Protein AF-A0A1V4T1U6-F1 (afdb_monomer)

Sequence (125 aa):
MKNGVVAVLNLHDGHAGQVSLISGKSRVDIMMGQQLVVGANRSPNLADVTPTPEIAVRNIKSVQLGDRRIFTADFSIMSALMNHNTLKGLAKSTSAEHKRHLTQFLKNATVLSYVTAKHGSYKAK

Solvent-accessible surface area (backbone atoms only — not comparable to full-atom values): 7251 Å² total; per-residue (Å²): 124,71,83,77,34,48,77,47,74,34,68,73,66,97,48,92,58,70,46,62,52,76,58,92,94,45,74,48,68,43,48,67,44,22,33,40,34,38,33,45,72,83,66,90,52,66,75,87,52,46,94,58,49,71,40,16,32,36,80,74,45,75,49,77,57,88,85,31,44,33,35,38,26,39,42,39,64,66,36,34,42,76,62,35,67,69,44,41,49,42,74,69,43,84,50,69,67,48,44,50,51,50,52,53,35,51,54,52,47,53,51,50,49,64,77,48,58,84,73,64,77,67,46,60,110

Secondary structure (DSSP, 8-state):
--TT-EEEE----SSTT-EEEEETTEEEEE-TTEEEEEPPTT--SSGGG-S-TTS-EEEEEEEEETTEEEEEEEE-HHHHHHH-HHHHHHHT---HHHHHHHHHHHHHHHHHHHHTGGG---B--

Nearest PDB structures (foldseek):
  5v0q-assembly1_A  TM=3.431E-01  e=2.872E+00  synthetic construct
  5t8d-assembly1_A  TM=3.598E-01  e=7.205E+00  synthetic construct
  5t2n-assembly1_A  TM=3.197E-01  e=4.690E+00  synthetic construct

Foldseek 3Di:
DPPPKDKDAALDDPDFQPDWDDDPPDIDGAGHQKMKMWADAPDPDPCVRPPQLQWFWAPWDWDDDPRIIMIMTGTQPVSCCVRPPVNVCLVPDPDPVSVVVNVVSVVVNVVCCVVCVVVDDTDRD

Radius of gyration: 14.88 Å; Cα contacts (8 Å, |Δi|>4): 198; chains: 1; bounding box: 36×34×42 Å

Mean predicted aligned error: 6.11 Å

Structure (mmCIF, N/CA/C/O backbone):
data_AF-A0A1V4T1U6-F1
#
_entry.id   AF-A0A1V4T1U6-F1
#
loop_
_atom_site.group_PDB
_atom_site.id
_atom_site.type_symbol
_atom_site.label_atom_id
_atom_site.label_alt_id
_atom_site.label_comp_id
_atom_site.label_asym_id
_atom_site.label_entity_id
_atom_site.label_seq_id
_atom_site.pdbx_PDB_ins_code
_atom_site.Cartn_x
_atom_site.Cartn_y
_atom_site.Cartn_z
_atom_site.occupancy
_atom_site.B_iso_or_equiv
_atom_site.auth_seq_id
_atom_site.auth_comp_id
_atom_site.auth_asym_id
_atom_site.auth_atom_id
_atom_site.pdbx_PDB_model_num
ATOM 1 N N . MET A 1 1 ? -2.756 -16.169 3.666 1.00 45.38 1 MET A N 1
ATOM 2 C CA . MET A 1 1 ?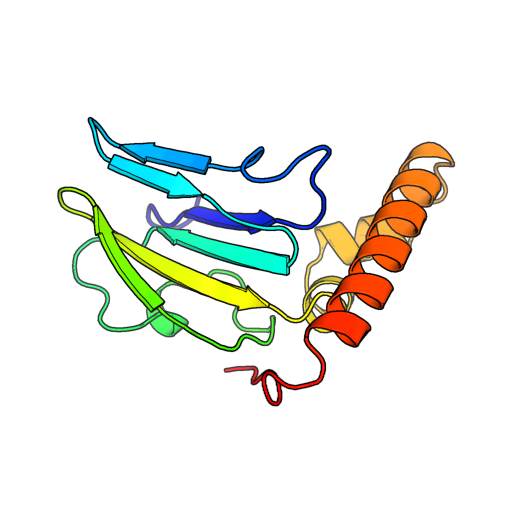 -3.295 -15.494 4.866 1.00 45.38 1 MET A CA 1
ATOM 3 C C . MET A 1 1 ? -2.561 -16.037 6.080 1.00 45.38 1 MET A C 1
ATOM 5 O O . MET A 1 1 ? -2.671 -17.226 6.338 1.00 45.38 1 MET A O 1
ATOM 9 N N . LYS A 1 2 ? -1.773 -15.222 6.787 1.00 41.06 2 LYS A N 1
ATOM 10 C CA . LYS A 1 2 ? -1.293 -15.573 8.132 1.00 41.06 2 LYS A CA 1
ATOM 11 C C . LYS A 1 2 ? -2.192 -14.822 9.122 1.00 41.06 2 LYS A C 1
ATOM 13 O O . LYS A 1 2 ? -2.359 -13.616 8.986 1.00 41.06 2 LYS A O 1
ATOM 18 N N . ASN A 1 3 ? -2.821 -15.537 10.052 1.00 58.53 3 ASN A N 1
ATOM 19 C CA . ASN A 1 3 ? -3.547 -14.987 11.210 1.00 58.53 3 ASN A CA 1
ATOM 20 C C . ASN A 1 3 ? -4.777 -14.093 10.926 1.00 58.53 3 ASN A C 1
ATOM 22 O O . ASN A 1 3 ? -5.098 -13.221 11.725 1.00 58.53 3 ASN A O 1
ATOM 26 N N . GLY A 1 4 ? -5.480 -14.286 9.802 1.00 64.06 4 GLY A N 1
ATOM 27 C CA . GLY A 1 4 ? -6.713 -13.533 9.501 1.00 64.06 4 GLY A CA 1
ATOM 28 C C . GLY A 1 4 ? -6.505 -12.051 9.155 1.00 64.06 4 GLY A C 1
ATOM 29 O O . GLY A 1 4 ? -7.484 -11.325 8.990 1.00 64.06 4 GLY A O 1
ATOM 30 N N . VAL A 1 5 ? -5.249 -11.620 9.008 1.00 75.25 5 VAL A N 1
ATOM 31 C CA . VAL A 1 5 ? -4.879 -10.275 8.563 1.00 75.25 5 VAL A CA 1
ATOM 32 C C . VAL A 1 5 ? -4.844 -10.238 7.037 1.00 75.25 5 VAL A C 1
ATOM 34 O O . VAL A 1 5 ? -4.248 -11.105 6.388 1.00 75.25 5 VAL A O 1
ATOM 37 N N . VAL A 1 6 ? -5.470 -9.210 6.465 1.00 84.94 6 VAL A N 1
ATOM 38 C CA . VAL A 1 6 ? -5.419 -8.906 5.030 1.00 84.94 6 VAL A CA 1
ATOM 39 C C . VAL A 1 6 ? -4.800 -7.529 4.854 1.00 84.94 6 VAL A C 1
ATOM 41 O O . VAL A 1 6 ? -5.284 -6.569 5.446 1.00 84.94 6 VAL A O 1
ATOM 44 N N . ALA A 1 7 ? -3.757 -7.432 4.032 1.00 87.94 7 ALA A N 1
ATOM 45 C CA . ALA A 1 7 ? -3.196 -6.159 3.600 1.00 87.94 7 ALA A CA 1
ATOM 46 C C . ALA A 1 7 ? -3.363 -6.000 2.091 1.00 87.94 7 ALA A C 1
ATOM 48 O O . ALA A 1 7 ? -3.080 -6.922 1.326 1.00 87.94 7 ALA A O 1
ATOM 49 N N . VAL A 1 8 ? -3.811 -4.821 1.683 1.00 90.62 8 VAL A N 1
ATOM 50 C CA . VAL A 1 8 ? -3.982 -4.420 0.291 1.00 90.62 8 VAL A CA 1
ATOM 51 C C . VAL A 1 8 ? -3.118 -3.191 0.071 1.00 90.62 8 VAL A C 1
ATOM 53 O O . VAL A 1 8 ? -3.278 -2.198 0.775 1.00 90.62 8 VAL A O 1
ATOM 56 N N . LEU A 1 9 ? -2.205 -3.255 -0.896 1.00 90.62 9 LEU A N 1
ATOM 57 C CA . LEU A 1 9 ? -1.438 -2.105 -1.365 1.00 90.62 9 LEU A CA 1
ATOM 58 C C . LEU A 1 9 ? -1.986 -1.704 -2.728 1.00 90.62 9 LEU A C 1
ATOM 60 O O . LEU A 1 9 ? -1.862 -2.472 -3.683 1.00 90.62 9 LEU A O 1
ATOM 64 N N . ASN A 1 10 ? -2.591 -0.522 -2.823 1.00 91.50 10 ASN A N 1
ATOM 65 C CA . ASN A 1 10 ? -3.094 -0.044 -4.098 1.00 91.50 10 ASN A CA 1
ATOM 66 C C . ASN A 1 10 ? -1.964 0.627 -4.894 1.00 91.50 10 ASN A C 1
ATOM 68 O O . ASN A 1 10 ? -1.527 1.735 -4.585 1.00 91.50 10 ASN A O 1
ATOM 72 N N . LEU A 1 11 ? -1.463 -0.074 -5.909 1.00 87.75 11 LEU A N 1
ATOM 73 C CA . LEU A 1 11 ? -0.350 0.374 -6.750 1.00 87.75 11 LEU A CA 1
ATOM 74 C C . LEU A 1 11 ? -0.829 1.092 -8.019 1.00 87.75 11 LEU A C 1
ATOM 76 O O . LEU A 1 11 ? -0.069 1.858 -8.608 1.00 87.75 11 LEU A O 1
ATOM 80 N N . HIS A 1 12 ? -2.057 0.832 -8.464 1.00 84.56 12 HIS A N 1
ATOM 81 C CA . HIS A 1 12 ? -2.580 1.346 -9.721 1.00 84.56 12 HIS A CA 1
ATOM 82 C C . HIS A 1 12 ? -4.106 1.272 -9.747 1.00 84.56 12 HIS A C 1
ATOM 84 O O . HIS A 1 12 ? -4.671 0.219 -9.468 1.00 84.56 12 HIS A O 1
ATOM 90 N N . ASP A 1 13 ? -4.717 2.365 -10.200 1.00 85.00 13 ASP A N 1
ATOM 91 C CA . ASP A 1 13 ? -6.143 2.476 -10.481 1.00 85.00 13 ASP A CA 1
ATOM 92 C C . ASP A 1 13 ? -6.362 2.910 -11.940 1.00 85.00 13 ASP A C 1
ATOM 94 O O . ASP A 1 13 ? -5.608 3.724 -12.481 1.00 85.00 13 ASP A O 1
ATOM 98 N N . GLY A 1 14 ? -7.440 2.423 -12.549 1.00 82.38 14 GLY A N 1
ATOM 99 C CA . GLY A 1 14 ? -8.039 2.959 -13.770 1.00 82.38 14 GLY A CA 1
ATOM 100 C C . GLY A 1 14 ? -8.984 4.139 -13.508 1.00 82.38 14 GLY A C 1
ATOM 101 O O . GLY A 1 14 ? -9.177 4.963 -14.397 1.00 82.38 14 GLY A O 1
ATOM 102 N N . HIS A 1 15 ? -9.547 4.253 -12.298 1.00 82.81 15 HIS A N 1
ATOM 103 C CA . HIS A 1 15 ? -10.321 5.414 -11.838 1.00 82.81 15 HIS A CA 1
ATOM 104 C C . HIS A 1 15 ? -10.324 5.519 -10.303 1.00 82.81 15 HIS A C 1
ATOM 106 O O . HIS A 1 15 ? -10.085 4.539 -9.600 1.00 82.81 15 HIS A O 1
ATOM 112 N N . ALA A 1 16 ? -10.638 6.700 -9.761 1.00 79.06 16 ALA A N 1
ATOM 113 C CA . ALA A 1 16 ? -10.729 6.896 -8.312 1.00 79.06 16 ALA A CA 1
ATOM 114 C C . ALA A 1 16 ? -11.763 5.946 -7.674 1.00 79.06 16 ALA A C 1
ATOM 116 O O . ALA A 1 16 ? -12.842 5.730 -8.232 1.00 79.06 16 ALA A O 1
ATOM 117 N N . GLY A 1 17 ? -11.422 5.372 -6.515 1.00 81.69 17 GLY A N 1
ATOM 118 C CA . GLY A 1 17 ? -12.294 4.447 -5.782 1.00 81.69 17 GLY A CA 1
ATOM 119 C C . GLY A 1 17 ? -12.512 3.092 -6.465 1.00 81.69 17 GLY A C 1
ATOM 120 O O . GLY A 1 17 ? -13.482 2.407 -6.142 1.00 81.69 17 GLY A O 1
ATOM 121 N N . GLN A 1 18 ? -11.652 2.705 -7.417 1.00 88.75 18 GLN A N 1
ATOM 122 C CA . GLN A 1 18 ? -11.714 1.385 -8.051 1.00 88.75 18 GLN A CA 1
ATOM 123 C C . GLN A 1 18 ? -11.432 0.257 -7.053 1.00 88.75 18 GLN A C 1
ATOM 125 O O . GLN A 1 18 ? -12.050 -0.806 -7.127 1.00 88.75 18 GLN A O 1
ATOM 130 N N . VAL A 1 19 ? -10.525 0.491 -6.103 1.00 91.56 19 VAL A N 1
ATOM 131 C CA . VAL A 1 19 ? -10.270 -0.431 -4.998 1.00 91.56 19 VAL A CA 1
ATOM 132 C C . VAL A 1 19 ? -11.011 0.056 -3.756 1.00 91.56 19 VAL A C 1
ATOM 134 O O . VAL A 1 19 ? -10.725 1.126 -3.217 1.00 91.56 19 VAL A O 1
ATOM 137 N N . SER A 1 20 ? -11.934 -0.769 -3.266 1.00 91.69 20 SER A N 1
ATOM 138 C CA . SER A 1 20 ? -12.721 -0.482 -2.067 1.00 91.69 20 SER A CA 1
ATOM 139 C C . SER A 1 20 ? -12.870 -1.728 -1.209 1.00 91.69 20 SER A C 1
ATOM 141 O O . SER A 1 20 ? -13.066 -2.832 -1.715 1.00 91.69 20 SER A O 1
ATOM 143 N N . LEU A 1 21 ? -12.845 -1.540 0.106 1.00 88.94 21 LEU A N 1
ATOM 144 C CA . LEU A 1 21 ? -13.283 -2.548 1.058 1.00 88.94 21 LEU A CA 1
ATOM 145 C C . LEU A 1 21 ? -14.720 -2.247 1.478 1.00 88.94 21 LEU A C 1
ATOM 147 O O . LEU A 1 21 ? -15.025 -1.139 1.920 1.00 88.94 21 LEU A O 1
ATOM 151 N N . ILE A 1 22 ? -15.590 -3.246 1.361 1.00 88.81 22 ILE A N 1
ATOM 152 C CA . ILE A 1 22 ? -17.001 -3.152 1.735 1.00 88.81 22 ILE A CA 1
ATOM 153 C C . ILE A 1 22 ? -17.274 -4.168 2.846 1.00 88.81 22 ILE A C 1
ATOM 155 O O . ILE A 1 22 ? -16.920 -5.339 2.719 1.00 88.81 22 ILE A O 1
ATOM 159 N N . SER A 1 23 ? -17.908 -3.721 3.930 1.00 84.31 23 SER A N 1
ATOM 160 C CA . SER A 1 23 ? -18.433 -4.589 4.988 1.00 84.31 23 SER A CA 1
ATOM 161 C C . SER A 1 23 ? -19.808 -4.086 5.412 1.00 84.31 23 SER A C 1
ATOM 163 O O . SER A 1 23 ? -19.946 -2.985 5.952 1.00 84.31 23 SER A O 1
ATOM 165 N N . GLY A 1 24 ? -20.847 -4.872 5.124 1.00 85.19 24 GLY A N 1
ATOM 166 C CA . GLY A 1 24 ? -22.234 -4.455 5.323 1.00 85.19 24 GLY A CA 1
ATOM 167 C C . GLY A 1 24 ? -22.552 -3.162 4.563 1.00 85.19 24 GLY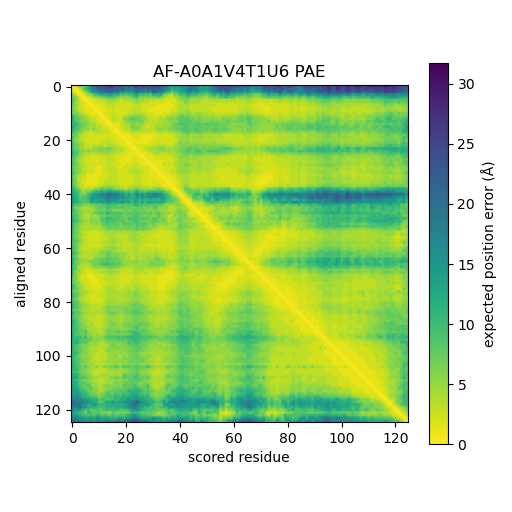 A C 1
ATOM 168 O O . GLY A 1 24 ? -22.423 -3.108 3.344 1.00 85.19 24 GLY A O 1
ATOM 169 N N . LYS A 1 25 ? -22.961 -2.116 5.293 1.00 85.31 25 LYS A N 1
ATOM 170 C CA . LYS A 1 25 ? -23.284 -0.785 4.738 1.00 85.31 25 LYS A CA 1
ATOM 171 C C . LYS A 1 25 ? -22.089 0.172 4.689 1.00 85.31 25 LYS A C 1
ATOM 173 O O . LYS A 1 25 ? -22.241 1.314 4.265 1.00 85.31 25 LYS A O 1
ATOM 178 N N . SER A 1 26 ? -20.921 -0.257 5.154 1.00 84.25 26 SER A N 1
ATOM 179 C CA . SER A 1 26 ? -19.745 0.598 5.253 1.00 84.25 26 SER A CA 1
ATOM 180 C C . SER A 1 26 ? -18.769 0.318 4.114 1.00 84.25 26 SER A C 1
ATOM 182 O O . SER A 1 26 ? -18.511 -0.836 3.767 1.00 84.25 26 SER A O 1
ATOM 184 N N . ARG A 1 27 ? -18.210 1.391 3.552 1.00 88.38 27 ARG A N 1
ATOM 185 C CA . ARG A 1 27 ? -17.265 1.366 2.434 1.00 88.38 27 ARG A CA 1
ATOM 186 C C . ARG A 1 27 ? -16.041 2.204 2.782 1.00 88.38 27 ARG A C 1
ATOM 188 O O . ARG A 1 27 ? -16.182 3.319 3.277 1.00 88.38 27 ARG A O 1
ATOM 195 N N . VAL A 1 28 ? -14.859 1.665 2.511 1.00 89.50 28 VAL A N 1
ATOM 196 C CA . VAL A 1 28 ? -13.583 2.376 2.615 1.00 89.50 28 VAL A CA 1
ATOM 197 C C . VAL A 1 28 ? -12.894 2.286 1.264 1.00 89.50 28 VAL A C 1
ATOM 199 O O . VAL A 1 28 ? -12.506 1.199 0.838 1.00 89.50 28 VAL A O 1
ATOM 202 N N . ASP A 1 29 ? -12.761 3.424 0.593 1.00 91.38 29 ASP A N 1
ATOM 203 C CA . ASP A 1 29 ? -12.022 3.516 -0.662 1.00 91.38 29 ASP A CA 1
ATOM 204 C C . ASP A 1 29 ? -10.524 3.616 -0.382 1.00 91.38 29 ASP A C 1
ATOM 206 O O . ASP A 1 29 ? -10.095 4.301 0.549 1.00 91.38 29 ASP A O 1
ATOM 210 N N . ILE A 1 30 ? -9.733 2.918 -1.190 1.00 91.00 30 ILE A N 1
ATOM 211 C CA . ILE A 1 30 ? -8.276 2.909 -1.107 1.00 91.00 30 ILE A CA 1
ATOM 212 C C . ILE A 1 30 ? -7.767 3.581 -2.370 1.00 91.00 30 ILE A C 1
ATOM 214 O O . ILE A 1 30 ? -7.900 3.027 -3.459 1.00 91.00 30 ILE A O 1
ATOM 218 N N . MET A 1 31 ? -7.173 4.761 -2.236 1.00 89.56 31 MET A N 1
ATOM 219 C CA . MET A 1 31 ? -6.599 5.452 -3.387 1.00 89.56 31 MET A CA 1
ATOM 220 C C . MET A 1 31 ? -5.238 4.858 -3.747 1.00 89.56 31 MET A C 1
ATOM 222 O O . MET A 1 31 ? -4.544 4.287 -2.903 1.00 89.56 31 MET A O 1
ATOM 226 N N . MET A 1 32 ? -4.822 5.031 -4.996 1.00 89.00 32 MET A N 1
ATOM 227 C CA . MET A 1 32 ? -3.463 4.718 -5.422 1.00 89.00 32 MET A CA 1
ATOM 228 C C . MET A 1 32 ? -2.400 5.323 -4.483 1.00 89.00 32 MET A C 1
ATOM 230 O O . MET A 1 32 ? -2.449 6.500 -4.125 1.00 89.00 32 MET A O 1
ATOM 234 N N . GLY A 1 33 ? -1.418 4.506 -4.098 1.00 88.88 33 GLY A N 1
ATOM 235 C CA . GLY A 1 33 ? -0.382 4.850 -3.120 1.00 88.88 33 GLY A CA 1
ATOM 236 C C . GLY A 1 33 ? -0.831 4.749 -1.663 1.00 88.88 33 GLY A C 1
ATOM 237 O O . GLY A 1 33 ? -0.058 5.076 -0.761 1.00 88.88 33 GLY A O 1
ATOM 238 N N . GLN A 1 34 ? -2.049 4.266 -1.415 1.00 91.69 34 GLN A N 1
ATOM 239 C CA . GLN A 1 34 ? -2.530 3.929 -0.083 1.00 91.69 34 GLN A CA 1
ATOM 240 C C . GLN A 1 34 ? -2.548 2.423 0.137 1.00 91.69 34 GLN A C 1
ATOM 242 O O . GLN A 1 34 ? -2.731 1.617 -0.778 1.00 91.69 34 GLN A O 1
ATOM 247 N N . GLN A 1 35 ? -2.349 2.049 1.391 1.00 92.19 35 GLN A N 1
ATOM 248 C CA . GLN A 1 35 ? -2.540 0.697 1.867 1.00 92.19 35 GLN A CA 1
ATOM 249 C C . GLN A 1 35 ? -3.728 0.634 2.814 1.00 92.19 35 GLN A C 1
ATOM 251 O O . GLN A 1 35 ? -4.021 1.594 3.532 1.00 92.19 35 GLN A O 1
ATOM 256 N N . LEU A 1 36 ? -4.357 -0.533 2.849 1.00 92.56 36 LEU A N 1
ATOM 257 C CA . LEU A 1 36 ? -5.356 -0.905 3.831 1.00 92.56 36 LEU A CA 1
ATOM 258 C C . LEU A 1 36 ? -4.925 -2.200 4.505 1.00 92.56 36 LEU A C 1
ATOM 260 O O . LEU A 1 36 ? -4.592 -3.169 3.827 1.00 92.56 36 LEU A O 1
ATOM 264 N N . VAL A 1 37 ? -4.974 -2.228 5.831 1.00 91.00 37 VAL A N 1
ATOM 265 C CA . VAL A 1 37 ? -4.721 -3.425 6.630 1.00 91.00 37 VAL A CA 1
ATOM 266 C C . VAL A 1 37 ? -5.938 -3.703 7.498 1.00 91.00 37 VAL A C 1
ATOM 268 O O . VAL A 1 37 ? -6.339 -2.878 8.319 1.00 91.00 37 VAL A O 1
ATOM 271 N N . VAL A 1 38 ? -6.526 -4.880 7.314 1.00 87.81 38 VAL A N 1
ATOM 272 C CA . VAL A 1 38 ? -7.570 -5.424 8.181 1.00 87.81 38 VAL A CA 1
ATOM 273 C C . VAL A 1 38 ? -6.874 -6.191 9.295 1.00 87.81 38 VAL A C 1
ATOM 275 O O . VAL A 1 38 ? -6.317 -7.264 9.054 1.00 87.81 38 VAL A O 1
ATOM 278 N N . GLY A 1 39 ? -6.868 -5.621 10.500 1.00 76.69 39 GLY A N 1
ATOM 279 C CA . GLY A 1 39 ? -6.277 -6.256 11.672 1.00 76.69 39 GLY A CA 1
ATOM 280 C C . GLY A 1 39 ? -7.150 -7.381 12.228 1.00 76.69 39 GLY A C 1
ATOM 281 O O . GLY A 1 39 ? -8.368 -7.410 12.021 1.00 76.69 39 GLY A O 1
ATOM 282 N N . ALA A 1 40 ? -6.526 -8.289 12.981 1.00 69.62 40 ALA A N 1
ATOM 283 C CA . ALA A 1 40 ? -7.260 -9.160 13.888 1.00 69.62 40 ALA A CA 1
ATOM 284 C C . ALA A 1 40 ? -7.875 -8.321 15.024 1.00 69.62 40 ALA A C 1
ATOM 286 O O . ALA A 1 40 ? -7.441 -7.201 15.312 1.00 69.62 40 ALA A O 1
ATOM 287 N N . ASN A 1 41 ? -8.929 -8.845 15.645 1.00 65.25 41 ASN A N 1
ATOM 288 C CA . ASN A 1 41 ? -9.695 -8.114 16.647 1.00 65.25 41 ASN A CA 1
ATOM 289 C C . ASN A 1 41 ? -8.774 -7.628 17.795 1.00 65.25 41 ASN A C 1
ATOM 291 O O . ASN A 1 41 ? -7.996 -8.416 18.326 1.00 65.25 41 ASN A O 1
ATOM 295 N N . ARG A 1 42 ? -8.876 -6.343 18.180 1.00 66.19 42 ARG A N 1
ATOM 296 C CA . ARG A 1 42 ? -8.120 -5.662 19.267 1.00 66.19 42 ARG A CA 1
ATOM 297 C C . ARG A 1 42 ? -6.651 -5.257 19.036 1.00 66.19 42 ARG A C 1
ATOM 299 O O . ARG A 1 42 ? -6.016 -4.822 19.994 1.00 66.19 42 ARG A O 1
ATOM 306 N N . SER A 1 43 ? -6.097 -5.300 17.824 1.00 67.94 43 SER A N 1
ATOM 307 C CA . SER A 1 43 ? -4.733 -4.772 17.617 1.00 67.94 43 SER A CA 1
ATOM 308 C C . SER A 1 43 ? -4.654 -3.251 17.868 1.00 67.94 43 SER A C 1
ATOM 310 O O . SER A 1 43 ? -5.429 -2.490 17.271 1.00 67.94 43 SER A O 1
ATOM 312 N N . PRO A 1 44 ? -3.743 -2.774 18.742 1.00 68.00 44 PRO A N 1
ATOM 313 C CA . PRO A 1 44 ? -3.712 -1.372 19.145 1.00 68.00 44 PRO A CA 1
ATOM 314 C C . PRO A 1 44 ? -3.105 -0.463 18.072 1.00 68.00 44 PRO A C 1
ATOM 316 O O . PRO A 1 44 ? -3.473 0.711 18.003 1.00 68.00 44 PRO A O 1
ATOM 319 N N . ASN A 1 45 ? -2.214 -0.976 17.216 1.00 77.31 45 ASN A N 1
ATOM 320 C CA . ASN A 1 45 ? -1.542 -0.168 16.205 1.00 77.31 45 ASN A CA 1
ATOM 321 C C . ASN A 1 45 ? -1.261 -0.943 14.893 1.00 77.31 45 ASN A C 1
ATOM 323 O O . ASN A 1 45 ? -1.321 -2.168 14.849 1.00 77.31 45 ASN A O 1
ATOM 327 N N . LEU A 1 46 ? -0.929 -0.210 13.820 1.00 78.75 46 LEU A N 1
ATOM 328 C CA . LEU A 1 46 ? -0.649 -0.775 12.491 1.00 78.75 46 LEU A CA 1
ATOM 329 C C . LEU A 1 46 ? 0.637 -1.633 12.421 1.00 78.75 46 LEU A C 1
ATOM 331 O O . LEU A 1 46 ? 0.689 -2.517 11.574 1.00 78.75 46 LEU A O 1
ATOM 335 N N . ALA A 1 47 ? 1.657 -1.420 13.278 1.00 79.12 47 ALA A N 1
ATOM 336 C CA . ALA A 1 47 ? 2.857 -2.296 13.272 1.00 79.12 47 ALA A CA 1
ATOM 337 C C . ALA A 1 47 ? 2.462 -3.731 13.528 1.00 79.12 47 ALA A C 1
ATOM 339 O O . ALA A 1 47 ? 2.932 -4.629 12.845 1.00 79.12 47 ALA A O 1
ATOM 340 N N . ASP A 1 48 ? 1.624 -3.915 14.543 1.00 75.19 48 ASP A N 1
ATOM 341 C CA . ASP A 1 48 ? 1.369 -5.228 15.117 1.00 75.19 48 ASP A CA 1
ATOM 342 C C . ASP A 1 48 ? 0.633 -6.136 14.123 1.00 75.19 48 ASP A C 1
ATOM 344 O O . ASP A 1 48 ? 0.580 -7.350 14.296 1.00 75.19 48 ASP A O 1
ATOM 348 N N . VAL A 1 49 ? 0.052 -5.536 13.080 1.00 76.62 49 VAL A N 1
ATOM 349 C CA . VAL A 1 49 ? -0.741 -6.215 12.057 1.00 76.62 49 VAL A CA 1
ATOM 350 C C . VAL A 1 49 ? -0.174 -6.068 10.654 1.00 76.62 49 VAL A C 1
ATOM 352 O O . VAL A 1 49 ? -0.721 -6.680 9.745 1.00 76.62 49 VAL A O 1
ATOM 355 N N . THR A 1 50 ? 0.878 -5.278 10.421 1.00 79.44 50 THR A N 1
ATOM 356 C CA . THR A 1 50 ? 1.376 -5.099 9.052 1.00 79.44 50 THR A CA 1
ATOM 357 C C . THR A 1 50 ? 2.151 -6.345 8.609 1.00 79.44 50 THR A C 1
ATOM 359 O O . THR A 1 50 ? 3.148 -6.710 9.233 1.00 79.44 50 THR A O 1
ATOM 362 N N . PRO A 1 51 ? 1.741 -7.032 7.528 1.00 75.75 51 PRO A N 1
ATOM 363 C CA . PRO A 1 51 ? 2.485 -8.187 7.030 1.00 75.75 51 PRO A CA 1
ATOM 364 C C . PRO A 1 51 ? 3.780 -7.781 6.308 1.00 75.75 51 PRO A C 1
ATOM 366 O O . PRO A 1 51 ? 4.579 -8.646 5.957 1.00 75.75 51 PRO A O 1
ATOM 369 N N . THR A 1 52 ? 3.985 -6.482 6.065 1.00 79.06 52 THR A N 1
ATOM 370 C CA . THR A 1 52 ? 5.116 -5.922 5.314 1.00 79.06 52 THR A CA 1
ATOM 371 C C . THR A 1 52 ? 5.721 -4.721 6.062 1.00 79.06 52 THR A C 1
ATOM 373 O O . THR A 1 52 ? 5.557 -3.585 5.610 1.00 79.06 52 THR A O 1
ATOM 376 N N . PRO A 1 53 ? 6.392 -4.936 7.211 1.00 82.62 53 PRO A N 1
ATOM 377 C CA . PRO A 1 53 ? 6.918 -3.850 8.055 1.00 82.62 53 PRO A CA 1
ATOM 378 C C . PRO A 1 53 ? 7.991 -3.001 7.359 1.00 82.62 53 PRO A C 1
ATOM 380 O O . PRO A 1 53 ? 8.070 -1.796 7.571 1.00 82.62 53 PRO A O 1
ATOM 383 N N . GLU A 1 54 ? 8.723 -3.610 6.427 1.00 86.56 54 GLU A N 1
ATOM 384 C CA . GLU A 1 54 ? 9.759 -2.986 5.594 1.00 86.56 54 GLU A CA 1
ATOM 385 C C . GLU A 1 54 ? 9.221 -1.897 4.637 1.00 86.56 54 GLU A C 1
ATOM 387 O O . GLU A 1 54 ? 9.985 -1.164 4.003 1.00 86.56 54 GLU A O 1
ATOM 392 N N . ILE A 1 55 ? 7.898 -1.801 4.456 1.00 89.06 55 ILE A N 1
ATOM 393 C CA . ILE A 1 55 ? 7.287 -0.791 3.589 1.00 89.06 55 ILE A CA 1
ATOM 394 C C . ILE A 1 55 ? 7.008 0.460 4.415 1.00 89.06 55 ILE A C 1
ATOM 396 O O . ILE A 1 55 ? 6.088 0.498 5.226 1.00 89.06 55 ILE A O 1
ATOM 400 N N . ALA A 1 56 ? 7.787 1.512 4.162 1.00 89.75 56 ALA A N 1
ATOM 401 C CA . ALA A 1 56 ? 7.595 2.815 4.793 1.00 89.75 56 ALA A CA 1
ATOM 402 C C . ALA A 1 56 ? 6.194 3.411 4.551 1.00 89.75 56 ALA A C 1
ATOM 404 O O . ALA A 1 56 ? 5.697 3.402 3.423 1.00 89.75 56 ALA A O 1
ATOM 405 N N . VAL A 1 57 ? 5.601 3.991 5.599 1.00 91.75 57 VAL A N 1
ATOM 406 C CA . VAL A 1 57 ? 4.247 4.566 5.600 1.00 91.75 57 VAL A CA 1
ATOM 407 C C . VAL A 1 57 ? 4.192 5.966 6.213 1.00 91.75 57 VAL A C 1
ATOM 409 O O . VAL A 1 57 ? 5.110 6.393 6.913 1.00 91.75 57 VAL A O 1
ATOM 412 N N . ARG A 1 58 ? 3.099 6.692 5.965 1.00 90.44 58 ARG A N 1
ATOM 413 C CA . ARG A 1 58 ? 2.726 7.944 6.651 1.00 90.44 58 ARG A CA 1
ATOM 414 C C . ARG A 1 58 ? 1.203 8.088 6.713 1.00 90.44 58 ARG A C 1
ATOM 416 O O . ARG A 1 58 ? 0.480 7.283 6.135 1.00 90.44 58 ARG A O 1
ATOM 423 N N . ASN A 1 59 ? 0.719 9.126 7.397 1.00 90.25 59 ASN A N 1
ATOM 424 C CA . ASN A 1 59 ? -0.711 9.458 7.469 1.00 90.25 59 ASN A CA 1
ATOM 425 C C . ASN A 1 59 ? -1.592 8.277 7.915 1.00 90.25 59 ASN A C 1
ATOM 427 O O . ASN A 1 59 ? -2.661 8.041 7.353 1.00 90.25 59 ASN A O 1
ATOM 431 N N . ILE A 1 60 ? -1.129 7.524 8.918 1.00 90.81 60 ILE A N 1
ATOM 432 C CA . ILE A 1 60 ? -1.857 6.369 9.446 1.00 90.81 60 ILE A CA 1
ATOM 433 C C . ILE A 1 60 ? -3.174 6.848 10.059 1.00 90.81 60 ILE A C 1
ATOM 435 O O . ILE A 1 60 ? -3.192 7.692 10.954 1.00 90.81 60 ILE A O 1
ATOM 439 N N . LYS A 1 61 ? -4.273 6.263 9.600 1.00 89.81 61 LYS A N 1
ATOM 440 C CA . LYS A 1 61 ? -5.620 6.436 10.140 1.00 89.81 61 LYS A CA 1
ATOM 441 C C . LYS A 1 61 ? -6.172 5.070 10.511 1.00 89.81 61 LYS A C 1
ATOM 443 O O . LYS A 1 61 ? -5.762 4.055 9.949 1.00 89.81 61 LYS A O 1
ATOM 448 N N . SER A 1 62 ? -7.114 5.041 11.445 1.00 88.94 62 SER A N 1
ATOM 449 C CA . SER A 1 62 ? -7.840 3.818 11.768 1.00 88.94 62 SER A CA 1
ATOM 450 C C . SER A 1 62 ? -9.329 4.075 11.863 1.00 88.94 62 SER A C 1
ATOM 452 O O . SER A 1 62 ? -9.729 5.081 12.445 1.00 88.94 62 SER A O 1
ATOM 454 N N . VAL A 1 63 ? -10.123 3.140 11.358 1.00 85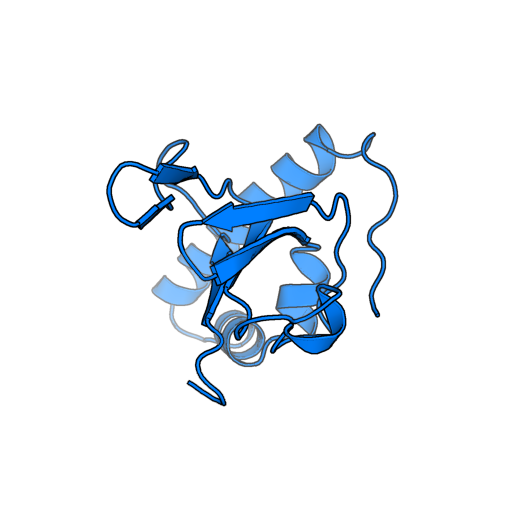.69 63 VAL A N 1
ATOM 455 C CA . VAL A 1 63 ? -11.584 3.160 11.444 1.00 85.69 63 VAL A CA 1
ATOM 456 C C . VAL A 1 63 ? -12.059 1.791 11.921 1.00 85.69 63 VAL A C 1
ATOM 458 O O . VAL A 1 63 ? -11.486 0.762 11.560 1.00 85.69 63 VAL A O 1
ATOM 461 N N . GLN A 1 64 ? -13.092 1.781 12.759 1.00 83.56 64 GLN A N 1
ATOM 462 C CA . GLN A 1 64 ? -13.780 0.556 13.149 1.00 83.56 64 GLN A CA 1
ATOM 463 C C . GLN A 1 64 ? -14.819 0.200 12.076 1.00 83.56 64 GLN A C 1
ATOM 465 O O . GLN A 1 64 ? -15.642 1.039 11.716 1.00 83.56 64 GLN A O 1
ATOM 470 N N . LEU A 1 65 ? -14.789 -1.034 11.571 1.00 80.06 65 LEU A N 1
ATOM 471 C CA . LEU A 1 65 ? -15.711 -1.545 10.556 1.00 80.06 65 LEU A CA 1
ATOM 472 C C . LEU A 1 65 ? -16.329 -2.857 11.049 1.00 80.06 65 LEU A C 1
ATOM 474 O O . LEU A 1 65 ? -15.717 -3.922 10.959 1.00 80.06 65 LEU A O 1
ATOM 478 N N . GLY A 1 66 ? -17.533 -2.771 11.617 1.00 79.75 66 GLY A N 1
ATOM 479 C CA . GLY A 1 66 ? -18.132 -3.892 12.344 1.00 79.75 66 GLY A CA 1
ATOM 480 C C . GLY A 1 66 ? -17.293 -4.263 13.570 1.00 79.75 66 GLY A C 1
ATOM 481 O O . GLY A 1 66 ? -16.957 -3.406 14.387 1.00 79.75 66 GLY A O 1
ATOM 482 N N . ASP A 1 67 ? -16.915 -5.533 13.682 1.00 79.31 67 ASP A N 1
ATOM 483 C CA . ASP A 1 67 ? -16.069 -6.063 14.753 1.00 79.31 67 ASP A CA 1
ATOM 484 C C . ASP A 1 67 ? -14.563 -5.941 14.466 1.00 79.31 67 ASP A C 1
ATOM 486 O O . ASP A 1 67 ? -13.757 -6.326 15.306 1.00 79.31 67 ASP A O 1
ATOM 490 N N . ARG A 1 68 ? -14.148 -5.389 13.317 1.00 79.50 68 ARG A N 1
ATOM 491 C CA . ARG A 1 68 ? -12.730 -5.289 12.940 1.00 79.50 68 ARG A CA 1
ATOM 492 C C . ARG A 1 68 ? -12.219 -3.861 12.921 1.00 79.50 68 ARG A C 1
ATOM 494 O O . ARG A 1 68 ? -12.900 -2.937 12.478 1.00 79.50 68 ARG A O 1
ATOM 501 N N . ARG A 1 69 ? -10.958 -3.702 13.321 1.00 85.12 69 ARG A N 1
ATOM 502 C CA . ARG A 1 69 ? -10.223 -2.451 13.153 1.00 85.12 69 ARG A CA 1
ATOM 503 C C . ARG A 1 69 ? -9.474 -2.465 11.830 1.00 85.12 69 ARG A C 1
ATOM 505 O O . ARG A 1 69 ? -8.737 -3.404 11.524 1.00 85.12 69 ARG A O 1
ATOM 512 N N . ILE A 1 70 ? -9.660 -1.404 11.063 1.00 89.25 70 ILE A N 1
ATOM 513 C CA . ILE A 1 70 ? -9.012 -1.200 9.776 1.00 89.25 70 ILE A CA 1
ATOM 514 C C . ILE A 1 70 ? -8.039 -0.051 9.916 1.00 89.25 70 ILE A C 1
ATOM 516 O O . ILE A 1 70 ? -8.373 0.985 10.490 1.00 89.25 70 ILE A O 1
ATOM 520 N N . PHE A 1 71 ? -6.851 -0.230 9.359 1.00 91.50 71 PHE A N 1
ATOM 521 C CA . PHE A 1 71 ? -5.850 0.812 9.246 1.00 91.50 71 PHE A CA 1
ATOM 522 C C . PHE A 1 71 ? -5.672 1.187 7.783 1.00 91.50 71 PHE A C 1
ATOM 524 O O . PHE A 1 71 ? -5.554 0.314 6.928 1.00 91.50 71 PHE 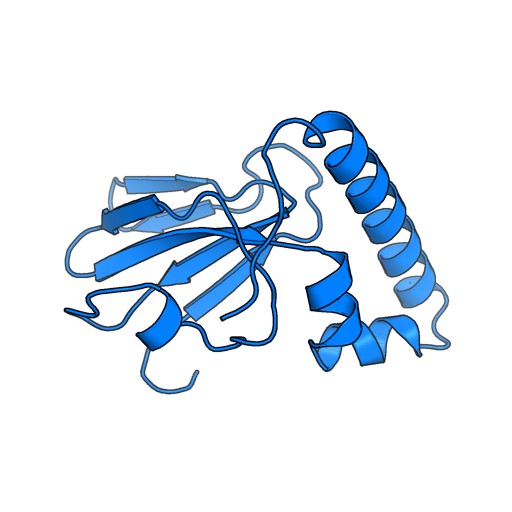A O 1
ATOM 531 N N . THR A 1 72 ? -5.624 2.483 7.507 1.00 92.44 72 THR A N 1
ATOM 532 C CA . THR A 1 72 ? -5.266 3.020 6.193 1.00 92.44 72 THR A CA 1
ATOM 533 C C . THR A 1 72 ? -4.052 3.916 6.343 1.00 92.44 72 THR A C 1
ATOM 535 O O . THR A 1 72 ? -3.971 4.671 7.311 1.00 92.44 72 THR A O 1
ATOM 538 N N . ALA A 1 73 ? -3.124 3.867 5.400 1.00 92.19 73 ALA A N 1
ATOM 539 C CA . ALA A 1 73 ? -1.952 4.732 5.404 1.00 92.19 73 ALA A CA 1
ATOM 540 C C . ALA A 1 73 ? -1.491 4.998 3.974 1.00 92.19 73 ALA A C 1
ATOM 542 O O . ALA A 1 73 ? -1.697 4.161 3.098 1.00 92.19 73 ALA A O 1
ATOM 543 N N . ASP A 1 74 ? -0.814 6.118 3.747 1.00 91.44 74 ASP A N 1
ATOM 544 C CA . ASP A 1 74 ? -0.050 6.289 2.514 1.00 91.44 74 ASP A CA 1
ATOM 545 C C . ASP A 1 74 ? 1.230 5.453 2.640 1.00 91.44 74 ASP A C 1
ATOM 547 O O . ASP A 1 74 ? 1.854 5.445 3.706 1.00 91.44 74 ASP A O 1
ATOM 551 N N . PHE A 1 75 ? 1.655 4.775 1.576 1.00 90.50 75 PHE A N 1
ATOM 552 C CA . PHE A 1 75 ? 2.900 4.006 1.573 1.00 90.50 75 PHE A CA 1
ATOM 553 C C . PHE A 1 75 ? 3.885 4.516 0.525 1.00 90.50 75 PHE A C 1
ATOM 555 O O . PHE A 1 75 ? 3.510 5.031 -0.528 1.00 90.50 75 PHE A O 1
ATOM 562 N N . SER A 1 76 ? 5.174 4.354 0.810 1.00 88.62 76 SER A N 1
ATOM 563 C CA . SER A 1 76 ? 6.216 4.645 -0.163 1.00 88.62 76 SER A CA 1
ATOM 564 C C . SER A 1 76 ? 6.232 3.548 -1.216 1.00 88.62 76 SER A C 1
ATOM 566 O O . SER A 1 76 ? 6.601 2.401 -0.971 1.00 88.62 76 SER A O 1
ATOM 568 N N . ILE A 1 77 ? 5.852 3.923 -2.429 1.00 86.62 77 ILE A N 1
ATOM 569 C CA . ILE A 1 77 ? 5.882 3.018 -3.571 1.00 86.62 77 ILE A CA 1
ATOM 570 C C . ILE A 1 77 ? 7.309 2.505 -3.833 1.00 86.62 77 ILE A C 1
ATOM 572 O O . ILE A 1 77 ? 7.504 1.341 -4.188 1.00 86.62 77 ILE A O 1
ATOM 576 N N . MET A 1 78 ? 8.317 3.348 -3.595 1.00 85.31 78 MET A N 1
ATOM 577 C CA . MET A 1 78 ? 9.714 2.965 -3.777 1.00 85.31 78 MET A CA 1
ATOM 578 C C . MET A 1 78 ? 10.171 1.938 -2.734 1.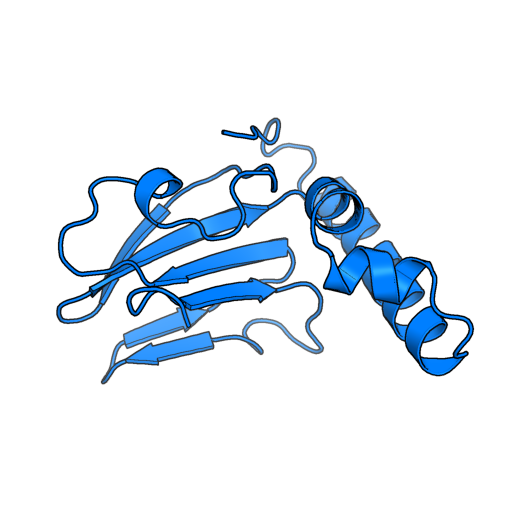00 85.31 78 MET A C 1
ATOM 580 O O . MET A 1 78 ? 10.822 0.960 -3.096 1.00 85.31 78 MET A O 1
ATOM 584 N N . SER A 1 79 ? 9.791 2.093 -1.457 1.00 88.00 79 SER A N 1
ATOM 585 C CA . SER A 1 79 ? 10.099 1.069 -0.445 1.00 88.00 79 SER A CA 1
ATOM 586 C C . SER A 1 79 ? 9.376 -0.243 -0.756 1.00 88.00 79 SER A C 1
ATOM 588 O O . SER A 1 79 ? 9.977 -1.308 -0.647 1.00 88.00 79 SER A O 1
ATOM 590 N N . ALA A 1 80 ? 8.133 -0.185 -1.245 1.00 88.69 80 ALA A N 1
ATOM 591 C CA . ALA A 1 80 ? 7.401 -1.370 -1.683 1.00 88.69 80 ALA A CA 1
ATOM 592 C C . ALA A 1 80 ? 8.129 -2.114 -2.816 1.00 88.69 80 ALA A C 1
ATOM 594 O O . ALA A 1 80 ? 8.303 -3.327 -2.728 1.00 88.69 80 ALA A O 1
ATOM 595 N N . LEU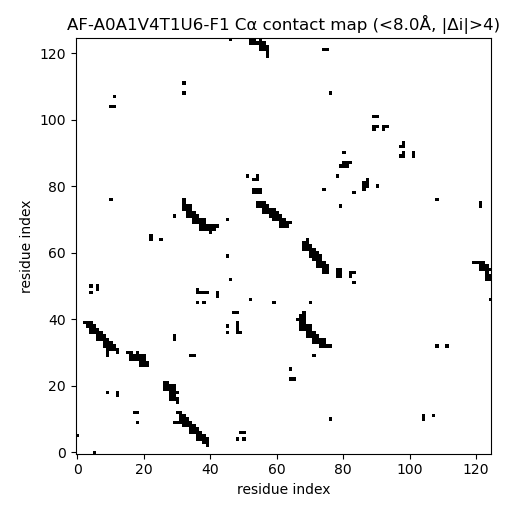 A 1 81 ? 8.625 -1.416 -3.843 1.00 86.75 81 LEU A N 1
ATOM 596 C CA . LEU A 1 81 ? 9.426 -2.032 -4.912 1.00 86.75 81 LEU A CA 1
ATOM 597 C C . LEU A 1 81 ? 10.701 -2.694 -4.393 1.00 86.75 81 LEU A C 1
ATOM 599 O O . LEU A 1 81 ? 11.049 -3.799 -4.813 1.00 86.75 81 LEU A O 1
ATOM 603 N N . MET A 1 82 ? 11.395 -2.014 -3.481 1.00 84.94 82 MET A N 1
ATOM 604 C CA . MET A 1 82 ? 12.669 -2.471 -2.933 1.00 84.94 82 MET A CA 1
ATOM 605 C C . MET A 1 82 ? 12.530 -3.568 -1.887 1.00 84.94 82 MET A C 1
ATOM 607 O O . MET A 1 82 ? 13.514 -4.260 -1.649 1.00 84.94 82 MET A O 1
ATOM 611 N N . ASN A 1 83 ? 11.355 -3.757 -1.280 1.00 86.62 83 ASN A N 1
ATOM 612 C CA . ASN A 1 83 ? 11.189 -4.662 -0.138 1.00 86.62 83 ASN A CA 1
ATOM 613 C C . ASN A 1 83 ? 10.128 -5.753 -0.355 1.00 86.62 83 ASN A C 1
ATOM 615 O O . ASN A 1 83 ? 10.187 -6.788 0.302 1.00 86.62 83 ASN A O 1
ATOM 619 N N . HIS A 1 84 ? 9.217 -5.609 -1.322 1.00 87.31 84 HIS A N 1
ATOM 620 C CA . HIS A 1 84 ? 8.188 -6.612 -1.607 1.00 87.31 84 HIS A CA 1
ATOM 621 C C . HIS A 1 84 ? 8.634 -7.609 -2.688 1.00 87.31 84 HIS A C 1
ATOM 623 O O . HIS A 1 84 ? 8.867 -7.237 -3.840 1.00 87.31 84 HIS A O 1
ATOM 629 N N . ASN A 1 85 ? 8.687 -8.902 -2.355 1.00 85.38 85 ASN A N 1
ATOM 630 C CA . ASN A 1 85 ? 9.206 -9.950 -3.249 1.00 85.38 85 ASN A CA 1
ATOM 631 C C . ASN A 1 85 ? 8.492 -10.017 -4.606 1.00 85.38 85 ASN A C 1
ATOM 633 O O . ASN A 1 85 ? 9.152 -10.130 -5.636 1.00 85.38 85 ASN A O 1
ATOM 637 N N . THR A 1 86 ? 7.165 -9.877 -4.637 1.00 86.06 86 THR A N 1
ATOM 638 C CA . THR A 1 86 ? 6.410 -9.873 -5.902 1.00 86.06 86 THR A CA 1
ATOM 639 C C . THR A 1 86 ? 6.772 -8.676 -6.781 1.00 86.06 86 THR A C 1
ATOM 641 O O . THR A 1 86 ? 6.896 -8.822 -7.992 1.00 86.06 86 THR A O 1
ATOM 644 N N . LEU A 1 87 ? 7.005 -7.500 -6.185 1.00 85.88 87 LEU A N 1
ATOM 645 C CA . LEU A 1 87 ? 7.352 -6.293 -6.941 1.00 85.88 87 LEU A CA 1
ATOM 646 C C . LEU A 1 87 ? 8.804 -6.337 -7.421 1.00 85.88 87 LEU A C 1
ATOM 648 O O . LEU A 1 87 ? 9.078 -5.957 -8.557 1.00 85.88 87 LEU A O 1
ATOM 652 N N . LYS A 1 88 ? 9.712 -6.913 -6.624 1.00 86.44 88 LYS A N 1
ATOM 653 C CA . LYS A 1 88 ? 11.064 -7.271 -7.081 1.00 86.44 88 LYS A CA 1
ATOM 654 C C . LYS A 1 88 ? 11.024 -8.230 -8.268 1.00 86.44 88 LYS A C 1
ATOM 656 O O . LYS A 1 88 ? 11.775 -8.050 -9.222 1.00 86.44 88 LYS A O 1
ATOM 661 N N . GLY A 1 89 ? 10.162 -9.246 -8.210 1.00 87.94 89 GLY A N 1
ATOM 662 C CA . GLY A 1 89 ? 9.964 -10.202 -9.299 1.00 87.94 89 GLY A CA 1
ATOM 663 C C . GLY A 1 89 ? 9.457 -9.524 -10.571 1.00 87.94 89 GLY A C 1
ATOM 664 O O . GLY A 1 89 ? 9.992 -9.771 -11.649 1.00 87.94 89 GLY A O 1
ATOM 665 N N . LEU A 1 90 ? 8.500 -8.602 -10.435 1.00 85.88 90 LEU A N 1
ATOM 666 C CA . LEU A 1 90 ? 8.000 -7.792 -11.544 1.00 85.88 90 LEU A CA 1
ATOM 667 C C . LEU A 1 90 ? 9.112 -6.928 -12.160 1.00 85.88 90 LEU A C 1
ATOM 669 O O . LEU A 1 90 ? 9.270 -6.919 -13.378 1.00 85.88 90 LEU A O 1
ATOM 673 N N . ALA A 1 91 ? 9.925 -6.273 -11.325 1.00 85.50 91 ALA A N 1
ATOM 674 C CA . ALA A 1 91 ? 11.054 -5.448 -11.759 1.00 85.50 91 ALA A CA 1
ATOM 675 C C . ALA A 1 91 ? 12.134 -6.235 -12.517 1.00 85.50 91 ALA A C 1
ATOM 677 O O . ALA A 1 91 ? 12.780 -5.698 -13.413 1.00 85.50 91 ALA A O 1
ATOM 678 N N . LYS A 1 92 ? 12.312 -7.515 -12.179 1.00 88.06 92 LYS A N 1
ATOM 679 C CA . LYS A 1 92 ? 13.262 -8.422 -12.838 1.00 88.06 92 LYS A CA 1
ATOM 680 C C . LYS A 1 92 ? 12.656 -9.187 -14.015 1.00 88.06 92 LYS A C 1
ATOM 682 O O . LYS A 1 92 ? 13.364 -9.947 -14.672 1.00 88.06 92 LYS A O 1
ATOM 687 N N . SER A 1 93 ? 11.358 -9.038 -14.275 1.00 90.75 93 SER A N 1
ATOM 688 C CA . SER A 1 93 ? 10.685 -9.834 -15.292 1.00 90.75 93 SER A CA 1
ATOM 689 C C . SER A 1 93 ? 11.129 -9.447 -16.703 1.00 90.75 93 SER A C 1
ATOM 691 O O . SER A 1 93 ? 11.251 -8.272 -17.051 1.00 90.75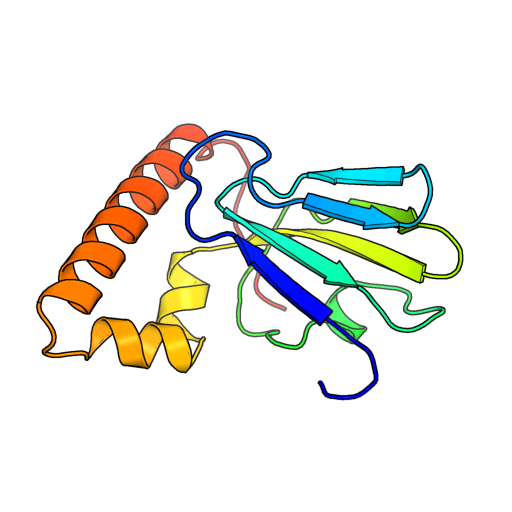 93 SER A O 1
ATOM 693 N N . THR A 1 94 ? 11.332 -10.452 -17.550 1.00 91.81 94 THR A N 1
ATOM 694 C CA . THR A 1 94 ? 11.660 -10.268 -18.968 1.00 91.81 94 THR A CA 1
ATOM 695 C C . THR A 1 94 ? 10.417 -10.102 -19.845 1.00 91.81 94 THR A C 1
ATOM 697 O O . THR A 1 94 ? 10.548 -9.607 -20.964 1.00 91.81 94 THR A O 1
ATOM 700 N N . SER A 1 95 ? 9.225 -10.434 -19.331 1.00 95.88 95 SER A N 1
ATOM 701 C CA . SER A 1 95 ? 7.949 -10.299 -20.043 1.00 95.88 95 SER A CA 1
ATOM 702 C C . SER A 1 95 ? 7.659 -8.842 -20.414 1.00 95.88 95 SER A C 1
ATOM 704 O O . SER A 1 95 ? 7.716 -7.944 -19.568 1.00 95.88 95 SER A O 1
ATOM 706 N N . ALA A 1 96 ? 7.312 -8.610 -21.684 1.00 92.25 96 ALA A N 1
ATOM 707 C CA . ALA A 1 96 ? 6.931 -7.291 -22.186 1.00 92.25 96 ALA A CA 1
ATOM 708 C C . ALA A 1 96 ? 5.683 -6.743 -21.473 1.00 92.25 96 ALA A C 1
ATOM 710 O O . ALA A 1 96 ? 5.613 -5.552 -21.170 1.00 92.25 96 ALA A O 1
ATOM 711 N N . GLU A 1 97 ? 4.733 -7.618 -21.142 1.00 90.38 97 GLU A N 1
ATOM 712 C CA . GLU A 1 97 ? 3.519 -7.256 -20.414 1.00 90.38 97 GLU A CA 1
ATOM 713 C C . GLU A 1 97 ? 3.843 -6.769 -18.996 1.00 90.38 97 GLU A C 1
ATOM 715 O O . GLU A 1 97 ? 3.438 -5.675 -18.600 1.00 90.38 97 GLU A O 1
ATOM 720 N N . HIS A 1 98 ? 4.656 -7.522 -18.252 1.00 89.44 98 HIS A N 1
ATOM 721 C CA . HIS A 1 98 ? 5.083 -7.141 -16.904 1.00 89.44 98 HIS A CA 1
ATOM 722 C C . HIS A 1 98 ? 5.866 -5.825 -16.890 1.00 89.44 98 HIS A C 1
ATOM 724 O O . HIS A 1 98 ? 5.626 -4.974 -16.031 1.00 89.44 98 HIS A O 1
ATOM 730 N N . LYS A 1 99 ? 6.752 -5.616 -17.873 1.00 89.06 99 LYS A N 1
ATOM 731 C CA . LYS A 1 99 ? 7.473 -4.348 -18.047 1.00 89.06 99 LYS A CA 1
ATOM 732 C C . LYS A 1 99 ? 6.518 -3.188 -18.301 1.00 89.06 99 LYS A C 1
ATOM 734 O O . LYS A 1 99 ? 6.673 -2.138 -17.686 1.00 89.06 99 LYS A O 1
ATOM 739 N N . ARG A 1 100 ? 5.498 -3.381 -19.144 1.00 89.44 100 ARG A N 1
ATOM 740 C CA . ARG A 1 100 ? 4.471 -2.363 -19.410 1.00 89.44 100 ARG A CA 1
ATOM 741 C C . ARG A 1 100 ? 3.736 -1.964 -18.129 1.00 89.44 100 ARG A C 1
ATOM 743 O O . ARG A 1 100 ? 3.604 -0.770 -17.859 1.00 89.44 100 ARG A O 1
ATOM 750 N N . HIS A 1 101 ? 3.307 -2.938 -17.324 1.00 86.56 101 HIS A N 1
ATOM 751 C CA . HIS A 1 101 ? 2.653 -2.672 -16.039 1.00 86.56 101 HIS A CA 1
ATOM 752 C C . HIS A 1 101 ? 3.575 -1.938 -15.067 1.00 86.56 101 HIS A C 1
ATOM 754 O O . HIS A 1 101 ? 3.169 -0.926 -14.500 1.00 86.56 101 HIS A O 1
ATOM 760 N N . LEU A 1 102 ? 4.828 -2.382 -14.935 1.00 87.69 102 LEU A N 1
ATOM 761 C CA . LEU A 1 102 ? 5.832 -1.719 -14.107 1.00 87.69 102 LEU A CA 1
ATOM 762 C C . LEU A 1 102 ? 6.059 -0.265 -14.542 1.00 87.69 102 LEU A C 1
ATOM 764 O O . LEU A 1 102 ? 6.072 0.630 -13.702 1.00 87.69 102 LEU A O 1
ATOM 768 N N . THR A 1 103 ? 6.202 -0.004 -15.843 1.00 88.38 103 THR A N 1
ATOM 769 C CA . THR A 1 103 ? 6.375 1.356 -16.369 1.00 88.38 103 THR A CA 1
ATOM 770 C C . THR A 1 103 ? 5.174 2.241 -16.051 1.00 88.38 103 THR A C 1
ATOM 772 O O . THR A 1 103 ? 5.361 3.378 -15.619 1.00 88.38 103 THR A O 1
ATOM 775 N N . GLN A 1 104 ? 3.949 1.744 -16.243 1.00 86.44 104 GLN A N 1
ATOM 776 C CA . GLN A 1 104 ? 2.741 2.514 -15.936 1.00 86.44 104 GLN A CA 1
ATOM 777 C C . GLN A 1 104 ? 2.670 2.862 -14.448 1.00 86.44 104 GLN A C 1
ATOM 779 O O . GLN A 1 104 ? 2.432 4.008 -14.071 1.00 86.44 104 GLN A O 1
ATOM 784 N N . PHE A 1 105 ? 2.929 1.873 -13.606 1.00 84.00 105 PHE A N 1
ATOM 785 C CA . PHE A 1 105 ? 2.960 2.030 -12.166 1.00 84.00 105 PHE A CA 1
ATOM 786 C C . PHE A 1 105 ? 4.036 3.033 -11.706 1.00 84.00 105 PHE A C 1
ATOM 788 O O . PHE A 1 105 ? 3.744 3.900 -10.886 1.00 84.00 105 PHE A O 1
ATOM 795 N N . LEU A 1 106 ? 5.249 2.987 -12.267 1.00 85.94 106 LEU A N 1
ATOM 796 C CA . LEU A 1 106 ? 6.317 3.935 -11.930 1.00 85.94 106 LEU A CA 1
ATOM 797 C C . LEU A 1 106 ? 5.958 5.370 -12.326 1.00 85.94 106 LEU A C 1
ATOM 799 O O . LEU A 1 106 ? 6.164 6.284 -11.533 1.00 85.94 106 LEU A O 1
ATOM 803 N N . LYS A 1 107 ? 5.363 5.573 -13.509 1.00 87.25 107 LYS A N 1
ATOM 804 C CA . LYS A 1 107 ? 4.867 6.895 -13.933 1.00 87.25 107 LYS A CA 1
ATOM 805 C C . LYS A 1 107 ? 3.860 7.449 -12.929 1.00 87.25 107 LYS A C 1
ATOM 807 O O . LYS A 1 107 ? 3.996 8.579 -12.464 1.00 87.25 107 LYS A O 1
ATOM 812 N N . ASN A 1 108 ? 2.885 6.626 -12.559 1.00 82.94 108 ASN A N 1
ATOM 813 C CA . ASN A 1 108 ? 1.875 6.972 -11.571 1.00 82.94 108 ASN A CA 1
ATOM 814 C C . ASN A 1 108 ? 2.499 7.313 -10.206 1.00 82.94 108 ASN A C 1
ATOM 816 O O . ASN A 1 108 ? 2.109 8.294 -9.573 1.00 82.94 108 ASN A O 1
ATOM 820 N N . ALA A 1 109 ? 3.502 6.546 -9.776 1.00 81.06 109 ALA A N 1
ATOM 821 C CA . ALA A 1 109 ? 4.229 6.782 -8.535 1.00 81.06 109 ALA A CA 1
ATOM 822 C C . ALA A 1 109 ? 4.996 8.113 -8.539 1.00 81.06 109 ALA A C 1
ATOM 824 O O . ALA A 1 109 ? 5.002 8.827 -7.533 1.00 81.06 109 ALA A O 1
ATOM 825 N N . THR A 1 110 ? 5.620 8.470 -9.665 1.00 83.06 110 THR A N 1
ATOM 826 C CA . THR A 1 110 ? 6.313 9.754 -9.837 1.00 83.06 110 THR A CA 1
ATOM 827 C C . THR A 1 110 ? 5.337 10.922 -9.751 1.00 83.06 110 THR A C 1
ATOM 829 O O . THR A 1 110 ? 5.587 11.866 -9.003 1.00 83.06 110 THR A O 1
ATOM 832 N N . VAL A 1 111 ? 4.199 10.839 -10.449 1.00 84.69 111 VAL A N 1
ATOM 833 C CA . VAL A 1 111 ? 3.144 11.863 -10.382 1.00 84.69 111 VAL A CA 1
ATOM 834 C C . VAL A 1 111 ? 2.636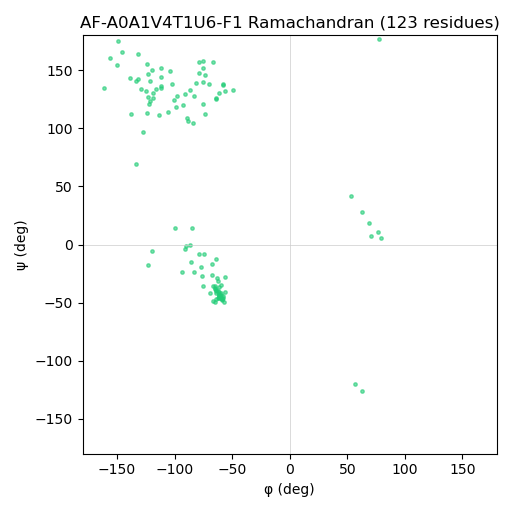 12.014 -8.948 1.00 84.69 111 VAL A C 1
ATOM 836 O O . VAL A 1 111 ? 2.584 13.126 -8.425 1.00 84.69 111 VAL A O 1
ATOM 839 N N . LEU A 1 112 ? 2.336 10.902 -8.274 1.00 80.31 112 LEU A N 1
ATOM 840 C CA . LEU A 1 112 ? 1.858 10.927 -6.894 1.00 80.31 112 LEU A CA 1
ATOM 841 C C . LEU A 1 112 ? 2.893 11.532 -5.937 1.00 80.31 112 LEU A C 1
ATOM 843 O O . LEU A 1 112 ? 2.536 12.304 -5.047 1.00 80.31 112 LEU A O 1
ATOM 847 N N . SER A 1 113 ? 4.176 11.223 -6.126 1.00 76.44 113 SER A N 1
ATOM 848 C CA . SER A 1 113 ? 5.262 11.785 -5.315 1.00 76.44 113 SER A CA 1
ATOM 849 C C . SER A 1 113 ? 5.376 13.298 -5.488 1.00 76.44 113 SER A C 1
ATOM 851 O O . SER A 1 113 ? 5.572 14.004 -4.503 1.00 76.44 113 SER A O 1
ATOM 853 N N . TYR A 1 114 ? 5.190 13.802 -6.711 1.00 82.50 114 TYR A N 1
ATOM 854 C CA . TYR A 1 114 ? 5.186 15.237 -6.990 1.00 82.50 114 TYR A CA 1
ATOM 855 C C . TYR A 1 114 ? 3.987 15.942 -6.338 1.00 82.50 114 TYR A C 1
ATOM 857 O O . TYR A 1 114 ? 4.155 16.930 -5.626 1.00 82.50 114 TYR A O 1
ATOM 865 N N . VAL A 1 115 ? 2.779 15.395 -6.508 1.00 82.38 115 VAL A N 1
ATOM 866 C CA . VAL A 1 115 ? 1.539 15.985 -5.968 1.00 82.38 115 VAL A CA 1
AT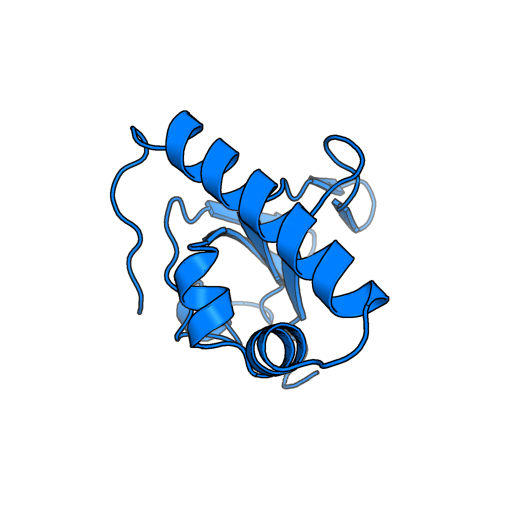OM 867 C C . VAL A 1 115 ? 1.511 15.952 -4.437 1.00 82.38 115 VAL A C 1
ATOM 869 O O . VAL A 1 115 ? 1.036 16.888 -3.797 1.00 82.38 115 VAL A O 1
ATOM 872 N N . THR A 1 116 ? 2.059 14.901 -3.827 1.00 76.94 116 THR A N 1
ATOM 873 C CA . THR A 1 116 ? 2.034 14.700 -2.369 1.00 76.94 116 THR A CA 1
ATOM 874 C C . THR A 1 116 ? 3.339 15.096 -1.674 1.00 76.94 116 THR A C 1
ATOM 876 O O . THR A 1 116 ? 3.541 14.767 -0.500 1.00 76.94 116 THR A O 1
ATOM 879 N N . ALA A 1 117 ? 4.227 15.825 -2.360 1.00 70.38 117 ALA A N 1
ATOM 880 C CA . ALA A 1 117 ? 5.525 16.248 -1.828 1.00 70.38 117 ALA A CA 1
ATOM 881 C C . ALA A 1 117 ? 5.404 17.050 -0.516 1.00 70.38 117 ALA A C 1
ATOM 883 O O . ALA A 1 117 ? 6.281 16.986 0.341 1.00 70.38 117 ALA A O 1
ATOM 884 N N . LYS A 1 118 ? 4.280 17.753 -0.313 1.00 73.12 118 LYS A N 1
ATOM 885 C CA . LYS A 1 118 ? 4.003 18.541 0.900 1.00 73.12 118 LYS A CA 1
ATOM 886 C C . LYS A 1 118 ? 3.546 17.713 2.110 1.00 73.12 118 LYS A C 1
ATOM 888 O O . LYS A 1 118 ? 3.440 18.257 3.201 1.00 73.12 118 LYS A O 1
ATOM 893 N N . HIS A 1 119 ? 3.273 16.416 1.956 1.00 75.31 119 HIS A N 1
ATOM 894 C CA . HIS A 1 119 ? 2.667 15.579 3.006 1.00 75.31 119 HIS A CA 1
ATOM 895 C C . HIS A 1 119 ? 3.685 14.997 4.016 1.00 75.31 119 HIS A C 1
ATOM 897 O O . HIS A 1 119 ? 3.352 14.079 4.764 1.00 75.31 119 HIS A O 1
ATOM 903 N N . GLY A 1 120 ? 4.925 15.500 4.049 1.00 75.62 120 GLY A N 1
ATOM 904 C CA . GLY A 1 120 ? 5.973 15.032 4.966 1.00 75.62 120 GLY A CA 1
ATOM 905 C C . GLY A 1 120 ? 6.626 13.703 4.557 1.00 75.62 120 GLY A C 1
ATOM 906 O O . GLY A 1 120 ? 6.258 13.088 3.554 1.00 75.62 120 GLY A O 1
ATOM 907 N N . SER A 1 121 ? 7.633 13.261 5.314 1.00 79.19 121 SER A N 1
ATOM 908 C CA . SER A 1 121 ? 8.415 12.059 4.998 1.00 79.19 121 SER A CA 1
ATOM 909 C C . SER A 1 121 ? 7.694 10.757 5.370 1.00 79.19 121 SER A C 1
ATOM 911 O O . SER A 1 121 ? 6.947 10.685 6.346 1.00 79.19 121 SER A O 1
ATOM 913 N N . TYR A 1 122 ? 7.940 9.703 4.588 1.00 82.31 122 TYR A N 1
ATOM 914 C CA . TYR A 1 122 ? 7.555 8.339 4.953 1.00 82.31 122 TYR A CA 1
ATOM 915 C C . TYR A 1 122 ? 8.482 7.808 6.049 1.00 82.31 122 TYR A C 1
ATOM 917 O O . TYR A 1 122 ? 9.678 8.101 6.042 1.00 82.31 122 TYR A O 1
ATOM 925 N N . LYS A 1 123 ? 7.949 6.990 6.958 1.00 78.94 123 LYS A N 1
ATOM 926 C CA . LYS A 1 123 ? 8.728 6.297 7.989 1.00 78.94 123 LYS A CA 1
ATOM 927 C C . LYS A 1 123 ? 8.494 4.793 7.871 1.00 78.94 123 LYS A C 1
ATOM 929 O O . LYS A 1 123 ? 7.347 4.351 7.836 1.00 78.94 123 LYS A O 1
ATOM 934 N N . ALA A 1 124 ? 9.570 4.018 7.768 1.00 67.38 124 ALA A N 1
ATOM 935 C CA . ALA A 1 124 ? 9.506 2.582 8.031 1.00 67.38 124 ALA A CA 1
ATOM 936 C C . ALA A 1 124 ? 9.435 2.361 9.546 1.00 67.38 124 ALA A C 1
ATOM 938 O O . ALA A 1 124 ? 9.871 3.228 10.311 1.00 67.38 124 ALA A O 1
ATOM 939 N N . LYS A 1 125 ? 8.821 1.253 9.957 1.00 58.28 125 LYS A N 1
ATOM 940 C CA . LYS A 1 125 ? 8.857 0.799 11.345 1.00 58.28 125 LYS A CA 1
ATOM 941 C C . LYS A 1 125 ? 9.966 -0.217 11.529 1.00 58.28 125 LYS A C 1
ATOM 943 O O . LYS A 1 125 ? 10.158 -1.015 10.589 1.00 58.28 125 LYS A O 1
#

pLDDT: mean 83.44, std 8.96, range [41.06, 95.88]

Organism: NCBI:txid64969